Protein AF-A0A5N5GRR8-F1 (afdb_monomer_lite)

Organism: NCBI:txid2448454

Secondary structure (DSSP, 8-state):
------------------------EEEEEEEEEE--SSS-EEEPPEEEEEEETTEEEEEEEE--EEE-TT-EEEEEEEEEE-

Structure (mmCIF, N/CA/C/O backbone):
data_AF-A0A5N5GRR8-F1
#
_entry.id   AF-A0A5N5GRR8-F1
#
loop_
_atom_site.group_PDB
_atom_site.id
_atom_site.type_symbol
_atom_site.label_atom_id
_atom_site.label_alt_id
_atom_site.label_comp_id
_atom_site.label_asym_id
_atom_site.label_entity_id
_atom_site.label_seq_id
_atom_site.pdbx_PDB_ins_code
_atom_site.Cartn_x
_atom_site.Cartn_y
_atom_site.Cartn_z
_atom_site.occupancy
_atom_site.B_iso_or_equiv
_atom_site.auth_seq_id
_atom_site.auth_comp_id
_atom_site.auth_asym_id
_atom_site.auth_atom_id
_atom_site.pdbx_PDB_model_num
ATOM 1 N N . MET A 1 1 ? -55.241 27.539 49.027 1.00 47.66 1 MET A N 1
ATOM 2 C CA . MET A 1 1 ? -54.980 26.571 47.938 1.00 47.66 1 MET A CA 1
ATOM 3 C C . MET A 1 1 ? -54.090 27.245 46.908 1.00 47.66 1 MET A C 1
ATOM 5 O O . MET A 1 1 ? -54.472 28.309 46.447 1.00 47.66 1 MET A O 1
ATOM 9 N N . GLY A 1 2 ? -52.920 26.682 46.592 1.00 44.91 2 GLY A N 1
ATOM 10 C CA . GLY A 1 2 ? -51.991 27.270 45.614 1.00 44.91 2 GLY A CA 1
ATOM 11 C C . GLY A 1 2 ? -50.616 26.598 45.617 1.00 44.91 2 GLY A C 1
ATOM 12 O O . GLY A 1 2 ? -49.669 27.152 46.148 1.00 44.91 2 GLY A O 1
ATOM 13 N N . ILE A 1 3 ? -50.601 25.364 45.110 1.00 44.25 3 ILE A N 1
ATOM 14 C CA . ILE A 1 3 ? -49.506 24.473 44.676 1.00 44.25 3 ILE A CA 1
ATOM 15 C C . ILE A 1 3 ? -48.035 24.842 44.985 1.00 44.25 3 ILE A C 1
ATOM 17 O O . ILE A 1 3 ? -47.438 25.729 44.384 1.00 44.25 3 ILE A O 1
ATOM 21 N N . ASN A 1 4 ? -47.408 24.024 45.838 1.00 47.47 4 ASN A N 1
ATOM 22 C CA . ASN A 1 4 ? -45.954 23.874 45.907 1.00 47.47 4 ASN A CA 1
ATOM 23 C C . ASN A 1 4 ? -45.471 23.168 44.630 1.00 47.47 4 ASN A C 1
ATOM 25 O O . ASN A 1 4 ? -45.803 22.002 44.414 1.00 47.47 4 ASN A O 1
ATOM 29 N N . SER A 1 5 ? -44.696 23.848 43.787 1.00 54.78 5 SER A N 1
ATOM 30 C CA . SER A 1 5 ? -44.034 23.204 42.649 1.00 54.78 5 SER A CA 1
ATOM 31 C C . SER A 1 5 ? -42.961 22.235 43.160 1.00 54.78 5 SER A C 1
ATOM 33 O O . SER A 1 5 ? -42.096 22.657 43.934 1.00 54.78 5 SER A O 1
ATOM 35 N N . PRO A 1 6 ? -42.957 20.954 42.753 1.00 50.84 6 PRO A N 1
ATOM 36 C CA . PRO A 1 6 ? -41.869 20.063 43.109 1.00 50.84 6 PRO A CA 1
ATOM 37 C C . PRO A 1 6 ? -40.620 20.509 42.343 1.00 50.84 6 PRO A C 1
ATOM 39 O O . PRO A 1 6 ? -40.601 20.554 41.113 1.00 50.84 6 PRO A O 1
ATOM 42 N N . LYS A 1 7 ? -39.562 20.856 43.079 1.00 50.16 7 LYS A N 1
ATOM 43 C CA . LYS A 1 7 ? -38.223 21.000 42.510 1.00 50.16 7 LYS A CA 1
ATOM 44 C C . LYS A 1 7 ? -37.820 19.625 41.981 1.00 50.16 7 LYS A C 1
ATOM 46 O O . LYS A 1 7 ? -37.577 18.714 42.768 1.00 50.16 7 LYS A O 1
ATOM 51 N N . LEU A 1 8 ? -37.776 19.473 40.658 1.00 47.34 8 LEU A N 1
ATOM 52 C CA . LEU A 1 8 ? -37.150 18.326 40.008 1.00 47.34 8 LEU A CA 1
ATOM 53 C C . LEU A 1 8 ? -35.666 18.334 40.389 1.00 47.34 8 LEU A C 1
ATOM 55 O O . LEU A 1 8 ? -34.856 19.043 39.794 1.00 47.34 8 LEU A O 1
ATOM 59 N N . THR A 1 9 ? -35.310 17.576 41.422 1.00 45.78 9 THR A N 1
ATOM 60 C CA . THR A 1 9 ? -33.924 17.183 41.648 1.00 45.78 9 THR A CA 1
ATOM 61 C C . THR A 1 9 ? -33.599 16.179 40.555 1.00 45.78 9 THR A C 1
ATOM 63 O O . THR A 1 9 ? -33.938 15.004 40.658 1.00 45.78 9 THR A O 1
ATOM 66 N N . LEU A 1 10 ? -32.984 16.657 39.475 1.00 47.91 10 LEU A N 1
ATOM 67 C CA . LEU A 1 10 ? -32.273 15.794 38.546 1.00 47.91 10 LEU A CA 1
ATOM 68 C C . LEU A 1 10 ? -31.084 15.213 39.320 1.00 47.91 10 LEU A C 1
ATOM 70 O O . LEU A 1 10 ? -29.995 15.782 39.317 1.00 47.91 10 LEU A O 1
ATOM 74 N N . THR A 1 11 ? -31.287 14.104 40.030 1.00 46.50 11 THR A N 1
ATOM 75 C CA . THR A 1 11 ? -30.187 13.179 40.296 1.00 46.50 11 THR A CA 1
ATOM 76 C C . THR A 1 11 ? -29.771 12.656 38.934 1.00 46.50 11 THR A C 1
ATOM 78 O O . THR A 1 11 ? -30.361 11.717 38.404 1.00 46.50 11 THR A O 1
ATOM 81 N N . ALA A 1 12 ? -28.810 13.347 38.324 1.00 53.62 12 ALA A N 1
ATOM 82 C CA . ALA A 1 12 ? -28.015 12.795 37.251 1.00 53.62 12 ALA A CA 1
ATOM 83 C C . ALA A 1 12 ? -27.268 11.608 37.858 1.00 53.62 12 ALA A C 1
ATOM 85 O O . ALA A 1 12 ? -26.182 11.760 38.411 1.00 53.62 12 ALA A O 1
ATOM 86 N N . ASP A 1 13 ? -27.905 10.443 37.826 1.00 46.00 13 ASP A N 1
ATOM 87 C CA . ASP A 1 13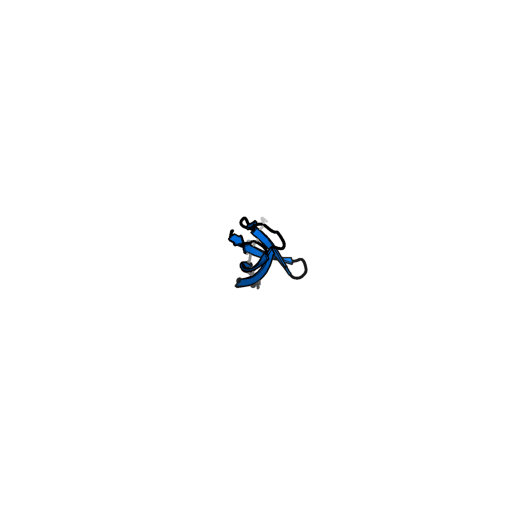 ? -27.213 9.190 38.030 1.00 46.00 13 ASP A CA 1
ATOM 88 C C . ASP A 1 13 ? -26.307 9.039 36.809 1.00 46.00 13 ASP A C 1
ATOM 90 O O . ASP A 1 13 ? -26.738 8.667 35.714 1.00 46.00 13 ASP A O 1
ATOM 94 N N . CYS A 1 14 ? -25.062 9.492 36.944 1.00 50.44 14 CYS A N 1
ATOM 95 C CA . CYS A 1 14 ? -24.051 9.303 35.926 1.00 50.44 14 CYS A CA 1
ATOM 96 C C . CYS A 1 14 ? -23.611 7.841 35.976 1.00 50.44 14 CYS A C 1
ATOM 98 O O . CYS A 1 14 ? -22.479 7.527 36.333 1.00 50.44 14 CYS A O 1
ATOM 100 N N . ILE A 1 15 ? -24.488 6.932 35.542 1.00 57.44 15 ILE A N 1
ATOM 101 C CA . ILE A 1 15 ? -24.053 5.618 35.073 1.00 57.44 15 ILE A CA 1
ATOM 102 C C . ILE A 1 15 ? -23.344 5.853 33.734 1.00 57.44 15 ILE A C 1
ATOM 104 O O . ILE A 1 15 ? -23.846 5.609 32.639 1.00 57.44 15 ILE A O 1
ATOM 108 N N . GLN A 1 16 ? -22.151 6.426 33.845 1.00 59.81 16 GLN A N 1
ATOM 109 C CA . GLN A 1 16 ? -21.134 6.456 32.822 1.00 59.81 16 GLN A CA 1
ATOM 110 C C . GLN A 1 16 ? -20.553 5.045 32.778 1.00 59.81 16 GLN A C 1
ATOM 112 O O . GLN A 1 16 ? -19.537 4.763 33.404 1.00 59.81 16 GLN A O 1
ATOM 117 N N . ASN A 1 17 ? -21.179 4.159 32.007 1.00 65.19 17 ASN A N 1
ATOM 118 C CA . ASN A 1 17 ? -20.504 2.948 31.551 1.00 65.19 17 ASN A CA 1
ATOM 119 C C . ASN A 1 17 ? -20.190 2.988 30.045 1.00 65.19 17 ASN A C 1
ATOM 121 O O . ASN A 1 17 ? -20.545 2.056 29.325 1.00 65.19 17 ASN A O 1
ATOM 125 N N . PRO A 1 18 ? -19.484 4.011 29.519 1.00 62.81 18 PRO A N 1
ATOM 126 C CA . PRO A 1 18 ? -18.752 3.816 28.285 1.00 62.81 18 PRO A CA 1
ATOM 127 C C . PRO A 1 18 ? -17.462 3.055 28.618 1.00 62.81 18 PRO A C 1
ATOM 129 O O . PRO A 1 18 ? -16.425 3.654 28.876 1.00 62.81 18 PRO A O 1
ATOM 132 N N . THR A 1 19 ? -17.485 1.723 28.601 1.00 70.31 19 THR A N 1
ATOM 133 C CA . THR A 1 19 ? -16.232 0.968 28.433 1.00 70.31 19 THR A CA 1
ATOM 134 C C . THR A 1 19 ? -15.889 0.942 26.949 1.00 70.31 19 THR A C 1
ATOM 136 O O . THR A 1 19 ? -16.035 -0.081 26.283 1.00 70.31 19 THR A O 1
ATOM 139 N N . SER A 1 20 ? -15.502 2.095 26.399 1.00 73.00 20 SER A N 1
ATOM 140 C CA . SER A 1 20 ? -14.850 2.154 25.094 1.00 73.00 20 SER A CA 1
ATOM 141 C C . SER A 1 20 ? -13.377 1.793 25.271 1.00 73.00 20 SER A C 1
ATOM 143 O O . SER A 1 20 ? -12.682 2.330 26.130 1.00 73.00 20 SER A O 1
ATOM 145 N N . VAL A 1 21 ? -12.902 0.852 24.460 1.00 74.94 21 VAL A N 1
ATOM 146 C CA . VAL A 1 21 ? -11.484 0.497 24.369 1.00 74.94 21 VAL A CA 1
ATOM 147 C C . VAL A 1 21 ? -11.006 0.949 23.001 1.00 74.94 21 VAL A C 1
ATOM 149 O O . VAL A 1 21 ? -11.576 0.554 21.986 1.00 74.94 21 VAL A O 1
ATOM 152 N N . PHE A 1 22 ? -9.971 1.782 22.985 1.00 75.69 22 PHE A N 1
ATOM 153 C CA . PHE A 1 22 ? -9.302 2.218 21.766 1.00 75.69 22 PHE A CA 1
A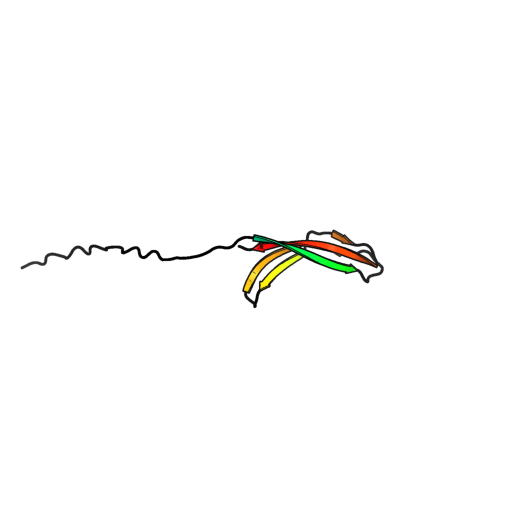TOM 154 C C . PHE A 1 22 ? -7.999 1.443 21.624 1.00 75.69 22 PHE A C 1
ATOM 156 O O . PHE A 1 22 ? -7.266 1.262 22.598 1.00 75.69 22 PHE A O 1
ATOM 163 N N . LEU A 1 23 ? -7.720 0.972 20.413 1.00 76.19 23 LEU A N 1
ATOM 164 C CA . LEU A 1 23 ? -6.511 0.230 20.099 1.00 76.19 23 LEU A CA 1
ATOM 165 C C . LEU A 1 23 ? -5.837 0.903 18.907 1.00 76.19 23 LEU A C 1
ATOM 167 O O . LEU A 1 23 ? -6.365 0.867 17.802 1.00 76.19 23 LEU A O 1
ATOM 171 N N . SER A 1 24 ? -4.661 1.480 19.137 1.00 82.00 24 SER A N 1
ATOM 172 C CA . SER A 1 24 ? -3.838 2.087 18.092 1.00 82.00 24 SER A CA 1
ATOM 173 C C . SER A 1 24 ? -2.519 1.345 17.968 1.00 82.00 24 SER A C 1
ATOM 175 O O . SER A 1 24 ? -1.848 1.095 18.972 1.00 82.00 24 SER A O 1
ATOM 177 N N . PHE A 1 25 ? -2.117 1.017 16.749 1.00 85.19 25 PHE A N 1
ATOM 178 C CA . PHE A 1 25 ? -0.829 0.390 16.485 1.00 85.19 25 PHE A CA 1
ATOM 179 C C . PHE A 1 25 ? -0.375 0.686 15.061 1.00 85.19 25 PHE A C 1
ATOM 181 O O . PHE A 1 25 ? -1.184 0.968 14.175 1.00 85.19 25 PHE A O 1
ATOM 188 N N . ASN A 1 26 ? 0.942 0.620 14.865 1.00 87.06 26 ASN A N 1
ATOM 189 C CA . ASN A 1 26 ? 1.562 0.695 13.552 1.00 87.06 26 ASN A CA 1
ATOM 190 C C . ASN A 1 26 ? 1.927 -0.715 13.095 1.00 87.06 26 ASN A C 1
ATOM 192 O O . ASN A 1 26 ? 2.671 -1.408 13.789 1.00 87.06 26 ASN A O 1
ATOM 196 N N . ILE A 1 27 ? 1.418 -1.136 11.939 1.00 86.38 27 ILE A N 1
ATOM 197 C CA . ILE A 1 27 ? 1.760 -2.438 11.352 1.00 86.38 27 ILE A CA 1
ATOM 198 C C . ILE A 1 27 ? 2.712 -2.198 10.177 1.00 86.38 27 ILE A C 1
ATOM 200 O O . ILE A 1 27 ? 2.280 -1.615 9.179 1.00 86.38 27 ILE A O 1
ATOM 204 N N . PRO A 1 28 ? 3.978 -2.642 10.248 1.00 88.19 28 PRO A N 1
ATOM 205 C CA . PRO A 1 28 ? 4.824 -2.719 9.070 1.00 88.19 28 PRO A CA 1
ATOM 206 C C . PRO A 1 28 ? 4.405 -3.935 8.236 1.00 88.19 28 PRO A C 1
ATOM 208 O O . PRO A 1 28 ? 4.418 -5.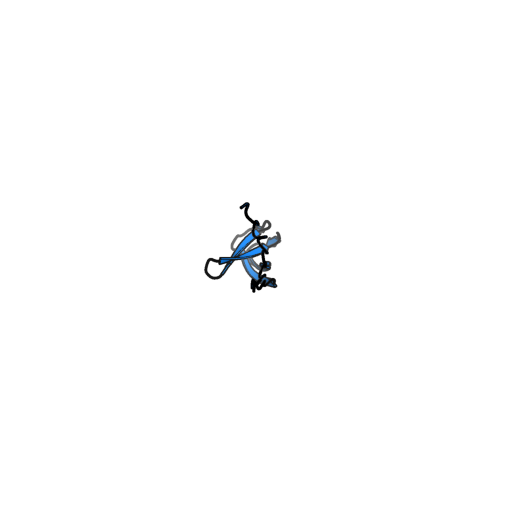070 8.713 1.00 88.19 28 PRO A O 1
ATOM 211 N N . MET A 1 29 ? 4.032 -3.705 6.984 1.00 87.88 29 MET A N 1
ATOM 212 C CA . MET A 1 29 ? 3.774 -4.755 6.004 1.00 87.88 29 MET A CA 1
ATOM 213 C C . MET A 1 29 ? 4.840 -4.728 4.922 1.00 87.88 29 MET A C 1
ATOM 215 O O . MET A 1 29 ? 5.169 -3.671 4.392 1.00 87.88 29 MET A O 1
ATOM 219 N N . LEU A 1 30 ? 5.357 -5.903 4.579 1.00 92.25 30 LEU A N 1
ATOM 220 C CA . LEU A 1 30 ? 6.333 -6.064 3.513 1.00 92.25 30 LEU A CA 1
ATOM 221 C C . LEU A 1 30 ? 5.616 -6.509 2.239 1.00 92.25 30 LEU A C 1
ATOM 223 O O . LEU A 1 30 ? 4.992 -7.569 2.216 1.00 92.25 30 LEU A O 1
ATOM 227 N N . PHE A 1 31 ? 5.721 -5.711 1.184 1.00 89.88 31 PHE A N 1
ATOM 228 C CA . PHE A 1 31 ? 5.200 -6.036 -0.137 1.00 89.88 31 PHE A CA 1
ATOM 229 C C . PHE A 1 31 ? 6.346 -6.431 -1.054 1.00 89.88 31 PHE A C 1
ATOM 231 O O . PHE A 1 31 ? 7.392 -5.783 -1.072 1.00 89.88 31 PHE A O 1
ATOM 238 N N . SER A 1 32 ? 6.132 -7.485 -1.836 1.00 93.69 32 SER A N 1
ATOM 239 C CA . SER A 1 32 ? 7.005 -7.820 -2.953 1.00 93.69 32 SER A CA 1
ATOM 240 C C . SER A 1 32 ? 6.417 -7.209 -4.215 1.00 93.69 32 SER A C 1
ATOM 242 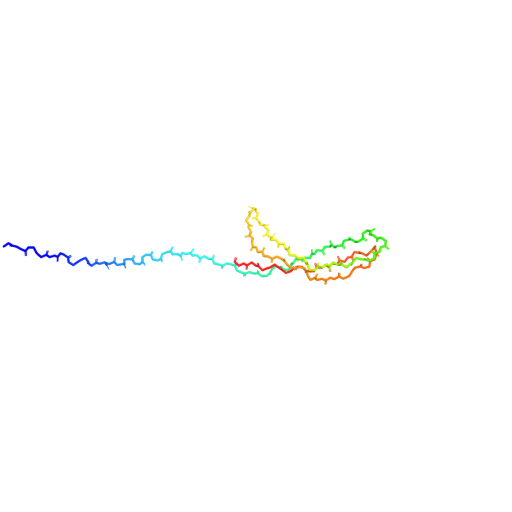O O . SER A 1 32 ? 5.248 -7.432 -4.529 1.00 93.69 32 SER A O 1
ATOM 244 N N . VAL A 1 33 ? 7.224 -6.414 -4.906 1.00 93.44 33 VAL A N 1
ATOM 245 C CA . VAL A 1 33 ? 6.854 -5.800 -6.177 1.00 93.44 33 VAL A CA 1
ATOM 246 C C . VAL A 1 33 ? 7.716 -6.435 -7.250 1.00 93.44 33 VAL A C 1
ATOM 248 O O . VAL A 1 33 ? 8.944 -6.378 -7.174 1.00 93.44 33 VAL A O 1
ATOM 251 N N . ASP A 1 34 ? 7.072 -7.042 -8.237 1.00 95.94 34 ASP A N 1
ATOM 252 C CA . ASP A 1 34 ? 7.726 -7.624 -9.403 1.00 95.94 34 ASP A CA 1
ATOM 253 C C . ASP A 1 34 ? 7.577 -6.677 -10.596 1.00 95.94 34 ASP A C 1
ATOM 255 O O . ASP A 1 34 ? 6.472 -6.213 -10.891 1.00 95.94 34 ASP A O 1
ATOM 259 N N . ASN A 1 35 ? 8.690 -6.383 -11.269 1.00 96.44 35 ASN A N 1
ATOM 260 C CA . ASN A 1 35 ? 8.684 -5.649 -12.525 1.00 96.44 35 ASN A CA 1
ATOM 261 C C . ASN A 1 35 ? 8.993 -6.601 -13.690 1.00 96.44 35 ASN A C 1
ATOM 263 O O . ASN A 1 35 ? 10.158 -6.745 -14.076 1.00 96.44 35 ASN A O 1
ATOM 267 N N . PRO A 1 36 ? 7.966 -7.201 -14.319 1.00 96.31 36 PRO A N 1
ATOM 268 C CA . PRO A 1 36 ? 8.166 -8.066 -15.476 1.00 96.31 36 PRO A CA 1
ATOM 269 C C . PRO A 1 36 ? 8.497 -7.280 -16.756 1.00 96.31 36 PRO A C 1
ATOM 271 O O . PRO A 1 36 ? 8.751 -7.886 -17.800 1.00 96.31 36 PRO A O 1
ATOM 274 N N . ASN A 1 37 ? 8.478 -5.942 -16.717 1.00 95.94 37 ASN A N 1
ATOM 275 C CA . ASN A 1 37 ? 8.735 -5.114 -17.887 1.00 95.94 37 ASN A CA 1
ATOM 276 C C . ASN A 1 37 ? 10.230 -5.073 -18.224 1.00 95.94 37 ASN A C 1
ATOM 278 O O . ASN A 1 37 ? 11.100 -5.169 -17.361 1.00 95.94 37 ASN A O 1
ATOM 282 N N . LYS A 1 38 ? 10.522 -4.821 -19.504 1.00 96.38 38 LYS A N 1
ATOM 283 C CA . LYS A 1 38 ? 11.887 -4.601 -20.022 1.00 96.38 38 LYS A CA 1
ATOM 284 C C . LYS A 1 38 ? 12.462 -3.220 -19.685 1.00 96.38 38 LYS A C 1
ATOM 286 O O . LYS A 1 38 ? 13.588 -2.916 -20.064 1.00 96.38 38 LYS A O 1
ATOM 291 N N . VAL A 1 39 ? 11.672 -2.368 -19.040 1.00 97.88 39 VAL A N 1
ATOM 292 C CA . VAL A 1 39 ? 12.037 -1.006 -18.642 1.00 97.88 39 VAL A CA 1
ATOM 293 C C . VAL A 1 39 ? 11.831 -0.853 -17.145 1.00 97.88 39 VAL A C 1
ATOM 295 O O . VAL A 1 39 ? 11.020 -1.567 -16.551 1.00 97.88 39 VAL A O 1
ATOM 298 N N . GLY A 1 40 ? 12.568 0.071 -16.536 1.00 97.06 40 GLY A N 1
ATOM 299 C CA . GLY A 1 40 ? 12.320 0.422 -15.148 1.00 97.06 40 GLY A CA 1
ATOM 300 C C . GLY A 1 40 ? 10.990 1.154 -14.981 1.00 97.06 40 GLY A C 1
ATOM 301 O O . GLY A 1 40 ? 10.557 1.895 -15.867 1.00 97.06 40 GLY A O 1
ATOM 302 N N . ASN A 1 41 ? 10.357 0.948 -13.831 1.00 96.00 41 ASN A N 1
ATOM 303 C CA . ASN A 1 41 ? 9.105 1.590 -13.463 1.00 96.00 41 ASN A CA 1
ATOM 304 C C . ASN A 1 41 ? 9.372 2.606 -12.351 1.00 96.00 41 ASN A C 1
ATOM 306 O O . ASN A 1 41 ? 10.019 2.297 -11.348 1.00 96.00 41 ASN A O 1
ATOM 310 N N . LYS A 1 42 ? 8.825 3.812 -12.505 1.00 96.06 42 LYS A N 1
ATOM 311 C CA . LYS A 1 42 ? 8.700 4.766 -11.405 1.00 96.06 42 LYS A CA 1
ATOM 312 C C . LYS A 1 42 ? 7.294 4.656 -10.834 1.00 96.06 42 LYS A C 1
ATOM 314 O O . LYS A 1 42 ? 6.328 4.973 -11.525 1.00 96.06 42 LYS A O 1
ATOM 319 N N . TYR A 1 43 ? 7.194 4.219 -9.587 1.00 93.25 43 TYR A N 1
ATOM 320 C CA . TYR A 1 43 ? 5.930 4.152 -8.869 1.00 93.25 43 TYR A CA 1
ATOM 321 C C . TYR A 1 43 ? 5.735 5.447 -8.102 1.00 93.25 43 TYR A C 1
ATOM 323 O O . TYR A 1 43 ? 6.635 5.897 -7.395 1.00 93.25 43 TYR A O 1
ATOM 331 N N . SER A 1 44 ? 4.561 6.051 -8.249 1.00 94.25 44 SER A N 1
ATOM 332 C CA . SER A 1 44 ? 4.146 7.126 -7.360 1.00 94.25 44 SER A CA 1
ATOM 333 C C . SER A 1 44 ? 3.759 6.563 -5.999 1.00 94.25 44 SER A C 1
ATOM 335 O O . SER A 1 44 ? 3.451 5.376 -5.852 1.00 94.25 44 SER A O 1
ATOM 337 N N . GLU A 1 45 ? 3.694 7.459 -5.025 1.00 93.31 45 GLU A N 1
ATOM 338 C CA . GLU A 1 45 ? 3.102 7.180 -3.728 1.00 93.31 45 GLU A CA 1
ATOM 339 C C . GLU A 1 45 ? 1.750 6.463 -3.872 1.00 93.31 45 GLU A C 1
ATOM 341 O O . GLU A 1 45 ? 0.906 6.846 -4.690 1.00 93.31 45 GLU A O 1
ATOM 346 N N . SER A 1 46 ? 1.555 5.412 -3.077 1.00 90.69 46 SER A N 1
ATOM 347 C CA . SER A 1 46 ? 0.338 4.604 -3.081 1.00 90.69 46 SER A CA 1
ATOM 348 C C . SER A 1 46 ? -0.304 4.587 -1.700 1.00 90.69 46 SER A C 1
ATOM 350 O O . SER A 1 46 ? 0.361 4.356 -0.689 1.00 90.69 46 SER A O 1
ATOM 352 N N . ARG A 1 47 ? -1.622 4.804 -1.663 1.00 91.88 47 ARG A N 1
ATOM 353 C CA . ARG A 1 47 ? -2.436 4.778 -0.441 1.00 91.88 47 ARG A CA 1
ATOM 354 C C . ARG A 1 47 ? -3.581 3.798 -0.598 1.00 91.88 47 ARG A C 1
ATOM 356 O O . ARG A 1 47 ? -4.249 3.790 -1.630 1.00 91.88 47 ARG A O 1
ATOM 363 N N . PHE A 1 48 ? -3.833 3.000 0.429 1.00 89.44 48 PHE A N 1
ATOM 364 C CA . PHE A 1 48 ? -4.940 2.048 0.425 1.00 89.44 48 PHE A CA 1
ATOM 365 C C . PHE A 1 48 ? -5.510 1.846 1.826 1.00 89.44 48 PHE A C 1
ATOM 367 O O . PHE A 1 48 ? -4.820 2.012 2.831 1.00 89.44 48 PHE A O 1
ATOM 374 N N . ILE A 1 49 ? -6.793 1.493 1.880 1.00 91.56 49 ILE A N 1
ATOM 375 C CA . ILE A 1 49 ? -7.488 1.178 3.127 1.00 91.56 49 ILE A CA 1
ATOM 376 C C . ILE A 1 49 ? -7.231 -0.287 3.456 1.00 91.56 49 ILE A C 1
ATOM 378 O O . ILE A 1 49 ? -7.487 -1.178 2.644 1.00 91.56 49 ILE A O 1
ATOM 382 N N . VAL A 1 50 ? -6.752 -0.540 4.666 1.00 87.19 50 VAL A N 1
ATOM 383 C CA . VAL A 1 50 ? -6.551 -1.887 5.186 1.00 87.19 50 VAL A CA 1
ATOM 384 C C . VAL A 1 50 ? -7.847 -2.343 5.820 1.00 87.19 50 VAL A C 1
ATOM 386 O O . VAL A 1 50 ? -8.384 -1.688 6.709 1.00 87.19 50 VAL A O 1
ATOM 389 N N . MET A 1 51 ? -8.348 -3.480 5.356 1.00 90.44 51 MET A N 1
ATOM 390 C CA . MET A 1 51 ? -9.601 -4.062 5.816 1.00 90.44 51 MET A CA 1
ATOM 391 C C . MET A 1 51 ? -9.329 -5.358 6.574 1.00 90.44 51 MET A C 1
ATOM 393 O O . MET A 1 51 ? -8.520 -6.178 6.144 1.00 90.44 51 MET A O 1
ATOM 397 N N . TYR A 1 52 ? -10.083 -5.609 7.639 1.00 86.19 52 TYR A N 1
ATOM 398 C CA . TYR A 1 52 ? -10.173 -6.920 8.273 1.00 86.19 52 TYR A CA 1
ATOM 399 C C . TYR A 1 52 ? -11.635 -7.312 8.397 1.00 86.19 52 TYR A C 1
ATOM 401 O O . TYR A 1 52 ? -12.439 -6.576 8.958 1.00 86.19 52 TYR A O 1
ATOM 409 N N . ARG A 1 53 ? -12.010 -8.462 7.825 1.00 92.69 53 ARG A N 1
ATOM 410 C CA . ARG A 1 53 ? -13.407 -8.940 7.813 1.00 92.69 53 ARG A CA 1
ATOM 411 C C . ARG A 1 53 ? -14.413 -7.873 7.338 1.00 92.69 53 ARG A C 1
ATOM 413 O O . ARG A 1 53 ? -15.498 -7.755 7.892 1.00 92.69 53 ARG A O 1
ATOM 420 N N . ARG A 1 54 ? -14.058 -7.125 6.283 1.00 93.00 54 ARG A N 1
ATOM 421 C CA . ARG A 1 54 ? -14.848 -6.014 5.701 1.00 93.00 54 ARG A CA 1
ATOM 422 C C . ARG A 1 54 ? -14.970 -4.761 6.588 1.00 93.00 54 ARG A C 1
ATOM 424 O O . ARG A 1 54 ? -15.748 -3.876 6.250 1.00 93.00 54 ARG A O 1
ATOM 431 N N . ILE A 1 55 ? -14.204 -4.671 7.674 1.00 88.44 55 ILE A N 1
ATOM 432 C CA . ILE A 1 55 ? -14.130 -3.498 8.551 1.00 88.44 55 ILE A CA 1
ATOM 433 C C . ILE A 1 55 ? -12.832 -2.742 8.234 1.00 88.44 55 ILE A C 1
ATOM 435 O O . ILE A 1 55 ? -11.770 -3.374 8.250 1.00 88.44 55 ILE A O 1
ATOM 439 N N . PRO A 1 56 ? -12.879 -1.431 7.936 1.00 89.62 56 PRO A N 1
ATOM 440 C CA . PRO A 1 56 ? -11.671 -0.633 7.751 1.00 89.62 56 PRO A CA 1
ATOM 441 C C . PRO A 1 56 ? -10.918 -0.530 9.077 1.00 89.62 56 PRO A C 1
ATOM 443 O O . PRO A 1 56 ? -11.482 -0.103 10.078 1.00 89.62 56 PRO A O 1
ATOM 446 N N . LEU A 1 57 ? -9.655 -0.953 9.078 1.00 87.12 57 LEU A N 1
ATOM 447 C CA . LEU A 1 57 ? -8.762 -0.880 10.233 1.00 87.12 57 LEU A CA 1
ATOM 448 C C . LEU A 1 57 ? -7.879 0.365 10.211 1.00 87.12 57 LEU A C 1
ATOM 450 O O . LEU A 1 57 ? -7.490 0.853 11.261 1.00 87.12 57 LEU A O 1
ATOM 454 N N . GLY A 1 58 ? -7.507 0.851 9.030 1.00 88.00 58 GLY A N 1
ATOM 455 C CA . GLY A 1 58 ? -6.555 1.946 8.932 1.00 88.00 58 GLY A CA 1
ATOM 456 C C . GLY A 1 58 ? -6.125 2.236 7.507 1.00 88.00 58 GLY A C 1
ATOM 457 O O . GLY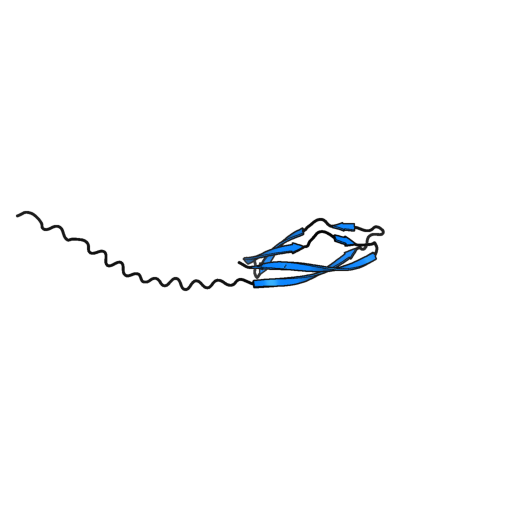 A 1 58 ? -6.545 1.566 6.561 1.00 88.00 58 GLY A O 1
ATOM 458 N N . ASN A 1 59 ? -5.256 3.231 7.368 1.00 89.81 59 ASN A N 1
ATOM 459 C CA . ASN A 1 59 ? -4.678 3.617 6.087 1.00 89.81 59 ASN A CA 1
ATOM 460 C C . ASN A 1 59 ? -3.241 3.109 5.995 1.00 89.81 59 ASN A C 1
ATOM 462 O O . ASN A 1 59 ? -2.461 3.266 6.935 1.00 89.81 59 ASN A O 1
ATOM 466 N N . ALA A 1 60 ? -2.906 2.523 4.852 1.00 89.75 60 ALA A N 1
ATOM 467 C CA . ALA A 1 60 ? -1.554 2.140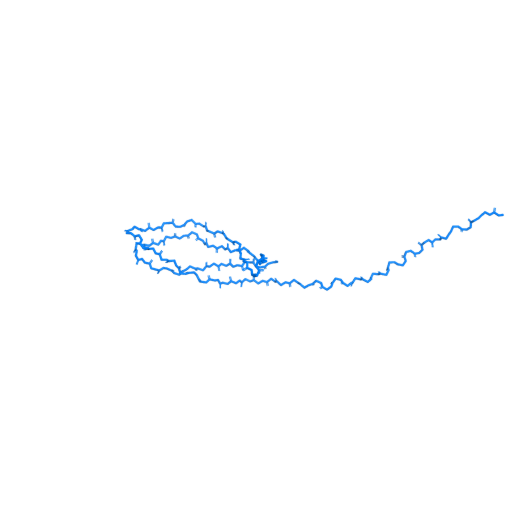 4.492 1.00 89.75 60 ALA A CA 1
ATOM 468 C C . ALA A 1 60 ? -0.953 3.136 3.505 1.00 89.75 60 ALA A C 1
ATOM 470 O O . ALA A 1 60 ? -1.654 3.700 2.658 1.00 89.75 60 ALA A O 1
ATOM 471 N N . PHE A 1 61 ? 0.362 3.286 3.596 1.00 91.00 61 PHE A N 1
ATOM 472 C CA . PHE A 1 61 ? 1.147 4.183 2.767 1.00 91.00 61 PHE A CA 1
ATOM 473 C C . PHE A 1 61 ? 2.391 3.470 2.243 1.00 91.00 61 PHE A C 1
ATOM 475 O O . PHE A 1 61 ? 3.152 2.919 3.037 1.00 91.00 61 PHE A O 1
ATOM 482 N N . ILE A 1 62 ? 2.606 3.512 0.928 1.00 91.31 62 ILE A N 1
ATOM 483 C CA . ILE A 1 62 ? 3.860 3.110 0.281 1.00 91.31 62 ILE A CA 1
ATOM 484 C C . ILE A 1 62 ? 4.471 4.370 -0.351 1.00 91.31 62 ILE A C 1
ATOM 486 O O . ILE A 1 62 ? 3.797 4.989 -1.184 1.00 91.31 62 ILE A O 1
ATOM 490 N N . PRO A 1 63 ? 5.706 4.759 0.029 1.00 91.50 63 PRO A N 1
ATOM 491 C CA . PRO A 1 63 ? 6.415 5.875 -0.595 1.00 91.50 63 PRO A CA 1
ATOM 492 C C . PRO A 1 63 ? 6.621 5.665 -2.098 1.00 91.50 63 PRO A C 1
ATOM 494 O O . PRO A 1 63 ? 6.539 4.541 -2.595 1.00 91.50 63 PRO A O 1
ATOM 497 N N . ASP A 1 64 ? 6.937 6.734 -2.824 1.00 94.12 64 ASP A N 1
ATOM 498 C CA . ASP A 1 64 ? 7.387 6.594 -4.203 1.00 94.12 64 ASP A CA 1
ATOM 499 C C . ASP A 1 64 ? 8.755 5.900 -4.263 1.00 94.12 64 ASP A C 1
ATOM 501 O O . ASP A 1 64 ? 9.596 6.019 -3.370 1.00 94.12 64 ASP A O 1
ATOM 505 N N . PHE A 1 65 ? 8.975 5.125 -5.321 1.00 93.75 65 PHE A N 1
ATOM 506 C CA . PHE A 1 65 ? 10.251 4.457 -5.547 1.00 93.75 65 PHE A CA 1
ATOM 507 C C . PHE A 1 65 ? 10.441 4.136 -7.026 1.00 93.75 65 PHE A C 1
ATOM 509 O O . PHE A 1 65 ? 9.504 4.143 -7.831 1.00 93.75 65 PHE A O 1
ATOM 516 N N . TYR A 1 66 ? 11.689 3.861 -7.383 1.00 95.56 66 TYR A N 1
ATOM 517 C CA . TYR A 1 66 ? 12.057 3.389 -8.706 1.00 95.56 66 TYR A CA 1
ATOM 518 C C . TYR A 1 66 ? 12.514 1.936 -8.627 1.00 95.56 66 TYR A C 1
ATOM 520 O O . TYR A 1 66 ? 13.191 1.540 -7.678 1.00 95.56 66 TYR A O 1
ATOM 528 N N . GLN A 1 67 ? 12.138 1.160 -9.634 1.00 96.50 67 GLN A N 1
ATOM 529 C CA . GLN A 1 67 ? 12.497 -0.242 -9.774 1.00 96.50 67 GLN A CA 1
ATOM 530 C C . GLN A 1 67 ? 13.058 -0.471 -11.170 1.00 96.50 67 GLN A C 1
ATOM 532 O O . GLN A 1 67 ? 12.401 -0.142 -12.158 1.00 96.50 67 GLN A O 1
ATOM 537 N N . ASP A 1 68 ? 14.240 -1.072 -11.261 1.00 96.75 68 ASP A N 1
ATOM 538 C CA . ASP A 1 68 ? 14.819 -1.462 -12.545 1.00 96.75 68 ASP A CA 1
ATOM 539 C C . ASP A 1 68 ? 14.018 -2.585 -13.229 1.00 96.75 68 ASP A C 1
ATOM 541 O O . ASP A 1 68 ? 13.143 -3.230 -12.643 1.00 96.75 68 ASP A O 1
ATOM 545 N N . ALA A 1 69 ? 14.303 -2.813 -14.510 1.00 96.81 69 ALA A N 1
ATOM 546 C CA . ALA A 1 69 ? 13.704 -3.894 -15.288 1.00 96.81 69 ALA A CA 1
ATOM 547 C C . ALA A 1 69 ? 14.060 -5.272 -14.705 1.00 96.81 69 ALA A C 1
ATOM 549 O O . ALA A 1 69 ? 15.212 -5.505 -14.340 1.00 96.81 69 ALA A O 1
ATOM 550 N N . HIS A 1 70 ? 13.096 -6.198 -14.672 1.00 96.12 70 HIS A N 1
ATOM 551 C CA . HIS A 1 70 ? 13.285 -7.590 -14.231 1.00 96.12 70 HIS A CA 1
ATOM 552 C C . HIS A 1 70 ? 13.860 -7.767 -12.814 1.00 96.12 70 HIS A C 1
ATOM 554 O O . HIS A 1 70 ? 14.384 -8.832 -12.484 1.00 96.12 70 HIS A O 1
ATOM 560 N N . ILE A 1 71 ? 13.759 -6.742 -11.965 1.00 94.56 71 ILE A N 1
ATOM 561 C CA . ILE A 1 71 ? 14.129 -6.823 -10.551 1.00 94.56 71 ILE A CA 1
ATOM 562 C C . ILE A 1 71 ? 12.875 -7.060 -9.716 1.00 94.56 71 ILE A C 1
ATOM 564 O O . ILE A 1 71 ? 11.840 -6.453 -9.968 1.00 94.56 71 ILE A O 1
ATOM 568 N N . VAL A 1 72 ? 12.996 -7.881 -8.671 1.00 94.50 72 VAL A N 1
ATOM 569 C CA . VAL A 1 72 ? 12.016 -7.965 -7.582 1.00 94.50 72 VAL A CA 1
ATOM 570 C C . VAL A 1 72 ? 12.511 -7.117 -6.415 1.00 94.50 72 VAL A C 1
ATOM 572 O O . VAL A 1 72 ? 13.623 -7.316 -5.926 1.00 94.50 72 VAL A O 1
ATOM 575 N N . CYS A 1 73 ? 11.682 -6.187 -5.950 1.00 92.19 73 CYS A N 1
ATOM 576 C CA . CYS A 1 73 ? 11.986 -5.338 -4.801 1.00 92.19 73 CYS A CA 1
ATOM 577 C C . CYS A 1 73 ? 11.045 -5.640 -3.635 1.00 92.19 73 CYS A C 1
ATOM 579 O O . CYS A 1 73 ? 9.913 -6.094 -3.821 1.00 92.19 73 CYS A O 1
ATOM 581 N N . GLN A 1 74 ? 11.515 -5.357 -2.422 1.00 94.31 74 GLN A N 1
ATOM 582 C CA . GLN A 1 74 ? 10.686 -5.354 -1.225 1.00 94.31 74 GLN A CA 1
ATOM 583 C C . GLN A 1 74 ? 10.449 -3.915 -0.780 1.00 94.31 74 GLN A C 1
ATOM 585 O O . GLN A 1 74 ? 11.400 -3.150 -0.626 1.00 94.31 74 GLN A O 1
ATOM 590 N N . VAL A 1 75 ? 9.187 -3.556 -0.565 1.00 92.75 75 VAL A N 1
ATOM 591 C CA . VAL A 1 75 ? 8.793 -2.231 -0.077 1.00 92.75 75 VAL A CA 1
ATOM 592 C C . VAL A 1 75 ? 7.990 -2.371 1.203 1.00 92.75 75 VAL A C 1
ATOM 594 O O . VAL A 1 75 ? 7.184 -3.290 1.353 1.00 92.75 75 VAL A O 1
ATOM 597 N N . VAL A 1 76 ? 8.233 -1.468 2.147 1.00 91.50 76 VAL A N 1
ATOM 598 C CA . VAL A 1 76 ? 7.523 -1.448 3.426 1.00 91.50 76 VAL A CA 1
ATOM 599 C C . VAL A 1 76 ? 6.356 -0.478 3.320 1.00 91.50 76 VAL A C 1
ATOM 601 O O . VAL A 1 76 ? 6.553 0.686 2.976 1.00 91.50 76 VAL A O 1
ATOM 604 N N . ALA A 1 77 ? 5.157 -0.952 3.651 1.00 90.56 77 ALA A N 1
ATOM 605 C CA . ALA A 1 77 ? 4.027 -0.087 3.941 1.00 90.56 77 ALA A CA 1
ATOM 606 C C . ALA A 1 77 ? 3.813 0.001 5.448 1.00 90.56 77 ALA A C 1
ATOM 608 O O . ALA A 1 77 ? 3.778 -1.021 6.138 1.00 90.56 77 ALA A O 1
ATOM 609 N N . THR A 1 78 ? 3.604 1.212 5.946 1.00 88.75 78 THR A N 1
ATOM 610 C CA . THR A 1 78 ? 3.209 1.430 7.339 1.00 88.75 78 THR A CA 1
ATOM 611 C C . THR A 1 78 ? 1.708 1.637 7.399 1.00 88.75 78 THR A C 1
ATOM 613 O O . THR A 1 78 ? 1.163 2.461 6.662 1.00 88.75 78 THR A O 1
ATOM 616 N N . ILE A 1 79 ? 1.042 0.893 8.279 1.00 86.19 79 ILE A N 1
ATOM 617 C CA . ILE A 1 79 ? -0.398 1.005 8.507 1.00 86.19 79 ILE A CA 1
ATOM 618 C C . ILE A 1 79 ? -0.629 1.676 9.839 1.00 86.19 79 ILE A C 1
ATOM 620 O O . ILE A 1 79 ? -0.216 1.134 10.861 1.00 86.19 79 ILE A O 1
ATOM 624 N N . ALA A 1 80 ? -1.340 2.796 9.817 1.00 86.44 80 ALA A N 1
ATOM 625 C CA . ALA A 1 80 ? -1.813 3.454 11.023 1.00 86.44 80 ALA A CA 1
ATOM 626 C C . ALA A 1 80 ? -3.245 2.994 11.330 1.00 86.44 80 ALA A C 1
ATOM 628 O O . ALA A 1 80 ? -4.158 3.274 10.549 1.00 86.44 80 ALA A O 1
ATOM 629 N N . VAL A 1 81 ? -3.422 2.296 12.456 1.00 82.75 81 VAL A N 1
ATOM 630 C CA . VAL A 1 81 ? -4.727 1.915 13.026 1.00 82.75 81 VAL A CA 1
ATOM 631 C C . VAL A 1 81 ? -5.096 2.907 14.129 1.00 82.75 81 VAL A C 1
ATOM 633 O O . VAL A 1 81 ? -4.257 3.187 14.992 1.00 82.75 81 VAL A O 1
ATOM 636 N N . TYR A 1 82 ? -6.321 3.435 14.092 1.00 73.75 82 TYR A N 1
ATOM 637 C CA . TYR A 1 82 ? -6.855 4.429 15.030 1.00 73.75 82 TYR A CA 1
ATOM 638 C C . TYR A 1 82 ? -8.335 4.193 15.337 1.00 73.75 82 TYR A C 1
ATOM 640 O O . TYR A 1 82 ? -9.036 3.619 14.472 1.00 73.75 82 TYR A O 1
#

Radius of gyration: 27.33 Å; chains: 1; bounding box: 70×36×68 Å

pLDDT: mean 81.53, std 17.24, range [44.25, 97.88]

Sequence (82 aa):
MGINSPKLTLTADCIQNPTSVFLSFNIPMLFSVDNPNKVGNKYSESRFIVMYRRIPLGNAFIPDFYQDAHIVCQVVATIAVY

Foldseek 3Di:
DDDDDDDPPPPPPPPPPPPDDADKDKDKDKDKDFAQDQAKDWDAKDKDFDDDPNHGFFMKIWHIDIDGHGDIDITIIITIGD